Protein AF-A0A967W0A2-F1 (afdb_monomer_lite)

Sequence (127 aa):
MSFGRAFLVGLVNTLRVSVVGILIATILGTLVALARISNNWLMSKLALVYIEFHRNIPLLVLLFLWYFTAFQQFPKVEDALKLPGPIYLTQRGVYLTWLRFNENGIIFGIFLIIGVIAAITIFYFLR

Structure (mmCIF, N/CA/C/O backbone):
data_AF-A0A967W0A2-F1
#
_entry.id   AF-A0A967W0A2-F1
#
loop_
_atom_site.group_PDB
_atom_site.id
_atom_site.type_symbol
_atom_site.label_atom_id
_atom_site.label_alt_id
_atom_site.label_comp_id
_atom_site.label_asym_id
_atom_site.label_entity_id
_atom_site.label_seq_id
_atom_site.pdbx_PDB_ins_code
_atom_site.Cartn_x
_atom_site.Cartn_y
_atom_site.Cartn_z
_atom_site.occupancy
_atom_site.B_iso_or_equiv
_atom_site.auth_seq_id
_atom_site.auth_comp_id
_atom_site.auth_asym_id
_atom_site.auth_atom_id
_atom_site.pdbx_PDB_model_num
ATOM 1 N N . MET A 1 1 ? 25.314 -4.076 -14.816 1.00 60.22 1 MET A N 1
ATOM 2 C CA . MET A 1 1 ? 24.507 -3.105 -14.038 1.00 60.22 1 MET A CA 1
ATOM 3 C C . MET A 1 1 ? 25.387 -2.558 -12.923 1.00 60.22 1 MET A C 1
ATOM 5 O O . MET A 1 1 ? 26.001 -3.364 -12.246 1.00 60.22 1 MET A O 1
ATOM 9 N N . SER A 1 2 ? 25.515 -1.236 -12.760 1.00 86.62 2 SER A N 1
ATOM 10 C CA . SER A 1 2 ? 26.307 -0.662 -11.655 1.00 86.62 2 SER A CA 1
ATOM 11 C C . SER A 1 2 ? 25.546 -0.784 -10.329 1.00 86.62 2 SER A C 1
ATOM 13 O O . SER A 1 2 ? 24.340 -0.526 -10.299 1.00 86.62 2 SER A O 1
ATOM 15 N N . PHE A 1 3 ? 26.240 -1.144 -9.244 1.00 89.31 3 PHE A N 1
ATOM 16 C CA . PHE A 1 3 ? 25.6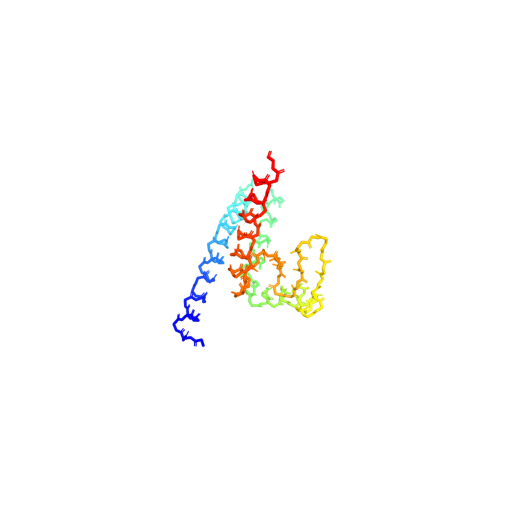71 -1.271 -7.894 1.00 89.31 3 PHE A CA 1
ATOM 17 C C . PHE A 1 3 ? 24.913 -0.009 -7.449 1.00 89.31 3 PHE A C 1
ATOM 19 O O . PHE A 1 3 ? 23.823 -0.111 -6.888 1.00 89.31 3 PHE A O 1
ATOM 26 N N . GLY A 1 4 ? 25.419 1.182 -7.791 1.00 92.56 4 GLY A N 1
ATOM 27 C CA . GLY A 1 4 ? 24.761 2.450 -7.453 1.00 92.56 4 GLY A CA 1
ATOM 28 C C . GLY A 1 4 ? 23.384 2.610 -8.104 1.00 92.56 4 GLY A C 1
ATOM 29 O O . GLY A 1 4 ? 22.447 3.102 -7.479 1.00 92.56 4 GLY A O 1
ATOM 30 N N . ARG A 1 5 ? 23.210 2.115 -9.338 1.00 90.50 5 ARG A N 1
ATOM 31 C CA . ARG A 1 5 ? 21.909 2.152 -10.021 1.00 90.50 5 ARG A CA 1
ATOM 32 C C . ARG A 1 5 ? 20.902 1.217 -9.349 1.00 90.50 5 ARG A C 1
ATOM 34 O O . ARG A 1 5 ? 19.746 1.597 -9.211 1.00 90.50 5 ARG A O 1
ATOM 41 N N . ALA A 1 6 ? 21.328 0.026 -8.922 1.00 91.38 6 ALA A N 1
ATOM 42 C CA . ALA A 1 6 ? 20.455 -0.927 -8.233 1.00 91.38 6 ALA A CA 1
ATOM 43 C C . ALA A 1 6 ? 19.954 -0.375 -6.887 1.00 91.38 6 ALA A C 1
ATOM 45 O O . ALA A 1 6 ? 18.759 -0.456 -6.603 1.00 91.38 6 ALA A O 1
ATOM 46 N N . PHE A 1 7 ? 20.838 0.262 -6.111 1.00 94.50 7 PHE A N 1
ATOM 47 C CA . PHE A 1 7 ? 20.468 0.932 -4.862 1.00 94.50 7 PHE A CA 1
ATOM 48 C C . PHE A 1 7 ? 19.437 2.048 -5.087 1.00 94.50 7 PHE A C 1
ATOM 50 O O . PHE A 1 7 ? 18.401 2.072 -4.426 1.00 94.50 7 PHE A O 1
ATOM 57 N N . LEU A 1 8 ? 19.674 2.928 -6.068 1.00 95.50 8 LEU A N 1
ATOM 58 C CA . LEU A 1 8 ? 18.744 4.015 -6.393 1.00 95.50 8 LEU A CA 1
ATOM 59 C C . LEU A 1 8 ? 17.371 3.501 -6.838 1.00 95.50 8 LEU A C 1
ATOM 61 O O . LEU A 1 8 ? 16.353 4.056 -6.431 1.00 95.50 8 LEU A O 1
ATOM 65 N N . VAL A 1 9 ? 17.320 2.430 -7.637 1.00 94.19 9 VAL A N 1
ATOM 66 C CA . VAL A 1 9 ? 16.042 1.818 -8.036 1.00 94.19 9 VAL A CA 1
ATOM 67 C C . VAL A 1 9 ? 15.290 1.270 -6.820 1.00 94.19 9 VAL A C 1
ATOM 69 O O . VAL A 1 9 ? 14.091 1.514 -6.694 1.00 94.19 9 VAL A O 1
ATOM 72 N N . GLY A 1 10 ? 15.979 0.574 -5.910 1.00 94.25 10 GLY A N 1
ATOM 73 C CA . GLY A 1 10 ? 15.376 0.078 -4.670 1.00 94.25 10 GLY A CA 1
ATOM 74 C C . GLY A 1 10 ? 14.826 1.210 -3.800 1.00 94.25 10 GLY A C 1
ATOM 75 O O . GLY A 1 10 ? 13.666 1.166 -3.395 1.00 94.25 10 GLY A O 1
ATOM 76 N N . LEU A 1 11 ? 15.622 2.263 -3.595 1.00 96.81 11 LEU A N 1
ATOM 77 C CA . LEU A 1 11 ? 15.234 3.438 -2.815 1.00 96.81 11 LEU A CA 1
ATOM 78 C C . LEU A 1 11 ? 13.979 4.115 -3.384 1.00 96.81 11 LEU A C 1
ATOM 80 O O . LEU A 1 11 ? 13.022 4.372 -2.653 1.00 96.81 11 LEU A O 1
ATOM 84 N N . VAL A 1 12 ? 13.962 4.371 -4.694 1.00 96.94 12 VAL A N 1
ATOM 85 C CA . VAL A 1 12 ? 12.824 5.014 -5.366 1.00 96.94 12 VAL A CA 1
ATOM 86 C C . VAL A 1 12 ? 11.568 4.148 -5.276 1.00 96.94 12 VAL A C 1
ATOM 88 O O . VAL A 1 12 ? 10.479 4.684 -5.072 1.00 96.94 12 VAL A O 1
ATOM 91 N N . ASN A 1 13 ? 11.691 2.825 -5.388 1.00 94.12 13 ASN A N 1
ATOM 92 C CA . ASN A 1 13 ? 10.545 1.929 -5.253 1.00 94.12 13 ASN A CA 1
ATOM 93 C C . ASN A 1 13 ? 9.966 1.946 -3.835 1.00 94.12 13 ASN A C 1
ATOM 95 O O . ASN A 1 13 ? 8.752 2.084 -3.695 1.00 94.12 13 ASN A O 1
ATOM 99 N N . THR A 1 14 ? 10.802 1.890 -2.795 1.00 95.81 14 THR A N 1
ATOM 100 C CA . THR A 1 14 ? 10.332 2.001 -1.406 1.00 95.81 14 THR A CA 1
ATOM 101 C C . THR A 1 14 ? 9.621 3.328 -1.178 1.00 95.81 14 THR A C 1
ATOM 103 O O . THR A 1 14 ? 8.505 3.332 -0.675 1.00 95.81 14 THR A O 1
ATOM 106 N N . LEU A 1 15 ? 10.201 4.447 -1.628 1.00 97.62 15 LEU A N 1
ATOM 107 C CA . LEU A 1 15 ? 9.572 5.765 -1.492 1.00 97.62 15 LEU A CA 1
ATOM 108 C C . LEU A 1 15 ? 8.213 5.835 -2.194 1.00 97.62 15 LEU A C 1
ATOM 110 O O . LEU A 1 15 ? 7.242 6.302 -1.603 1.00 97.62 15 LEU A O 1
ATOM 114 N N . ARG A 1 16 ? 8.121 5.334 -3.431 1.00 95.12 16 ARG A N 1
ATOM 115 C CA . ARG A 1 16 ? 6.854 5.293 -4.178 1.00 95.12 16 ARG A CA 1
ATOM 116 C C . ARG A 1 16 ? 5.786 4.502 -3.428 1.00 95.12 16 ARG A C 1
ATOM 118 O O . ARG A 1 16 ? 4.669 4.990 -3.276 1.00 95.12 16 ARG A O 1
ATOM 125 N N . VAL A 1 17 ? 6.130 3.307 -2.947 1.00 95.38 17 VAL A N 1
ATOM 126 C CA . VAL A 1 17 ? 5.191 2.443 -2.218 1.00 95.38 17 VAL A CA 1
ATOM 127 C C . VAL A 1 17 ? 4.806 3.065 -0.873 1.00 95.38 17 VAL A C 1
ATOM 129 O O . VAL A 1 17 ? 3.625 3.087 -0.536 1.00 95.38 17 VAL A O 1
ATOM 132 N N . SER A 1 18 ? 5.761 3.627 -0.127 1.00 97.44 18 SER A N 1
ATOM 133 C CA . SER A 1 18 ? 5.504 4.269 1.166 1.00 97.44 18 SER A CA 1
ATOM 134 C C . SER A 1 18 ? 4.590 5.484 1.047 1.00 97.44 18 SER A C 1
ATOM 136 O O . SER A 1 18 ? 3.684 5.616 1.861 1.00 97.44 18 SER A O 1
ATOM 138 N N . VAL A 1 19 ? 4.766 6.346 0.039 1.00 98.12 19 VAL A N 1
ATOM 139 C CA . VAL A 1 19 ? 3.896 7.522 -0.149 1.00 98.12 19 VAL A CA 1
ATOM 140 C C . VAL A 1 19 ? 2.445 7.095 -0.367 1.00 98.12 19 VAL A C 1
ATOM 142 O O . VAL A 1 19 ? 1.552 7.568 0.332 1.00 98.12 19 VAL A O 1
ATOM 145 N N . VAL A 1 20 ? 2.207 6.160 -1.290 1.00 96.75 20 VAL A N 1
ATOM 146 C CA . VAL A 1 20 ? 0.853 5.652 -1.562 1.00 96.75 20 VAL A CA 1
ATOM 147 C C . VAL A 1 20 ? 0.285 4.936 -0.333 1.00 96.75 20 VAL A C 1
ATOM 149 O O . VAL A 1 20 ? -0.868 5.162 0.035 1.00 96.75 20 VAL A O 1
ATOM 152 N N . GLY A 1 21 ? 1.104 4.123 0.339 1.00 97.38 21 GLY A N 1
ATOM 153 C CA . GLY A 1 21 ? 0.717 3.403 1.548 1.00 97.38 21 GLY A CA 1
ATOM 154 C C . GLY A 1 21 ? 0.317 4.330 2.695 1.00 97.38 21 GLY A C 1
ATOM 155 O O . GLY A 1 21 ? -0.715 4.097 3.316 1.00 97.38 21 GLY A O 1
ATOM 156 N N . ILE A 1 22 ? 1.076 5.403 2.943 1.00 97.75 22 ILE A N 1
ATOM 157 C CA . ILE A 1 22 ? 0.772 6.394 3.985 1.00 97.75 22 ILE A CA 1
ATOM 158 C C . ILE A 1 22 ? -0.557 7.084 3.686 1.00 97.75 22 ILE A C 1
ATOM 160 O O . ILE A 1 22 ? -1.407 7.138 4.566 1.00 97.75 22 ILE A O 1
ATOM 164 N N . LEU A 1 23 ? -0.777 7.550 2.452 1.00 98.31 23 LEU A N 1
ATOM 165 C CA . LEU A 1 23 ? -2.027 8.226 2.087 1.00 98.31 23 LEU A CA 1
ATOM 166 C C . LEU A 1 23 ? -3.251 7.333 2.333 1.00 98.31 23 LEU A C 1
ATOM 168 O O . LEU A 1 23 ? -4.212 7.757 2.976 1.00 98.31 23 LEU A O 1
ATOM 172 N N . ILE A 1 24 ? -3.197 6.079 1.877 1.00 97.75 24 ILE A N 1
ATOM 173 C CA . ILE A 1 24 ? -4.290 5.117 2.065 1.00 97.75 24 ILE A CA 1
ATOM 174 C C . ILE A 1 24 ? -4.468 4.780 3.552 1.00 97.75 24 ILE A C 1
ATOM 176 O O . ILE A 1 24 ? -5.595 4.781 4.051 1.00 97.75 24 ILE A O 1
ATOM 180 N N . ALA A 1 25 ? -3.374 4.532 4.278 1.00 96.69 25 ALA A N 1
ATOM 181 C CA . ALA A 1 25 ? -3.412 4.209 5.702 1.00 96.69 25 ALA A CA 1
ATOM 182 C C . ALA A 1 25 ? -3.968 5.365 6.542 1.00 96.69 25 ALA A C 1
ATOM 184 O O . ALA A 1 25 ? -4.735 5.122 7.470 1.00 96.69 25 ALA A O 1
ATOM 185 N N . THR A 1 26 ? -3.640 6.616 6.209 1.00 97.88 26 THR A N 1
ATOM 186 C CA . THR A 1 26 ? -4.184 7.796 6.888 1.00 97.88 26 THR A CA 1
ATOM 187 C C . THR A 1 26 ? -5.685 7.911 6.662 1.00 97.88 26 THR A C 1
ATOM 189 O O . THR A 1 26 ? -6.421 8.103 7.629 1.00 97.88 26 THR A O 1
ATOM 192 N N . ILE A 1 27 ? -6.162 7.748 5.425 1.00 98.12 27 ILE A N 1
ATOM 193 C CA . ILE A 1 27 ? -7.597 7.825 5.120 1.00 98.12 27 ILE A CA 1
ATOM 194 C C . ILE A 1 27 ? -8.353 6.710 5.853 1.00 98.12 27 ILE A C 1
ATOM 196 O O . ILE A 1 27 ? -9.276 6.992 6.618 1.00 98.12 27 ILE A O 1
ATOM 200 N N . LEU A 1 28 ? -7.934 5.452 5.684 1.00 97.25 28 LEU A N 1
ATOM 201 C CA . LEU A 1 28 ? -8.594 4.307 6.317 1.00 97.25 28 LEU A CA 1
ATOM 202 C C . LEU A 1 28 ? -8.502 4.361 7.844 1.00 97.25 28 LEU A C 1
ATOM 204 O O . LEU A 1 28 ? -9.501 4.157 8.528 1.00 97.25 28 LEU A O 1
ATOM 208 N N . GLY A 1 29 ? -7.327 4.681 8.385 1.00 96.50 29 GLY A N 1
ATOM 209 C CA . GLY A 1 29 ? -7.111 4.817 9.822 1.00 96.50 29 GLY A CA 1
ATOM 210 C C . GLY A 1 29 ? -7.991 5.904 10.434 1.00 96.50 29 GLY A C 1
ATOM 211 O O . GLY A 1 29 ? -8.588 5.683 11.486 1.00 96.50 29 GLY A O 1
ATOM 212 N N . THR A 1 30 ? -8.149 7.037 9.745 1.00 97.19 30 THR A N 1
ATOM 213 C CA . THR A 1 30 ? -9.038 8.121 10.187 1.00 97.19 30 THR A CA 1
ATOM 214 C C . THR A 1 30 ? -10.500 7.682 10.159 1.00 97.19 30 THR A C 1
ATOM 216 O O . THR A 1 30 ? -11.206 7.866 11.148 1.00 97.19 30 THR A O 1
ATOM 219 N N . LEU A 1 31 ? -10.959 7.039 9.079 1.00 97.25 31 LEU A N 1
ATOM 220 C CA . LEU A 1 31 ? -12.336 6.536 8.978 1.00 97.25 31 LEU A CA 1
ATOM 221 C C . LEU A 1 31 ? -12.663 5.524 10.084 1.00 97.25 31 LEU A C 1
ATOM 223 O O . LEU A 1 31 ? -13.709 5.621 10.727 1.00 97.25 31 LEU A O 1
ATOM 227 N N . VAL A 1 32 ? -11.754 4.586 10.350 1.00 97.12 32 VAL A N 1
ATOM 228 C CA . VAL A 1 32 ? -11.921 3.583 11.411 1.00 97.12 32 VAL A CA 1
ATOM 229 C C . VAL A 1 32 ? -11.874 4.228 12.801 1.00 97.12 32 VAL A C 1
ATOM 231 O O . VAL A 1 32 ? -12.654 3.855 13.679 1.00 97.12 32 VAL A O 1
ATOM 234 N N . ALA A 1 33 ? -11.009 5.223 13.014 1.00 95.88 33 ALA A N 1
ATOM 235 C CA . ALA A 1 33 ? -10.958 5.967 14.271 1.00 95.88 33 ALA A CA 1
ATOM 236 C C . ALA A 1 33 ? -12.274 6.715 14.544 1.00 95.88 33 ALA A C 1
ATOM 238 O O . ALA A 1 33 ? -12.804 6.636 15.653 1.00 95.88 33 ALA A O 1
ATOM 239 N N . LEU A 1 34 ? -12.841 7.371 13.527 1.00 96.50 34 LEU A N 1
ATOM 240 C CA . LEU A 1 34 ? -14.146 8.032 13.621 1.00 96.50 34 LEU A CA 1
ATOM 241 C C . LEU A 1 34 ? -15.270 7.025 13.902 1.00 96.50 34 LEU A C 1
ATOM 243 O O . LEU A 1 34 ? -16.099 7.255 14.784 1.00 96.50 34 LEU A O 1
ATOM 247 N N . ALA A 1 35 ? -15.264 5.877 13.219 1.00 96.44 35 ALA A N 1
ATOM 248 C CA . ALA A 1 35 ? -16.219 4.794 13.455 1.00 96.44 35 ALA A CA 1
ATOM 249 C C . ALA A 1 35 ? -16.181 4.289 14.910 1.00 96.44 35 ALA A C 1
ATOM 251 O O . ALA A 1 35 ? -17.234 4.046 15.504 1.00 96.44 35 ALA A O 1
ATOM 252 N N . ARG A 1 36 ? -14.990 4.207 15.520 1.00 95.56 36 ARG A N 1
ATOM 253 C CA . ARG A 1 36 ? -14.812 3.791 16.922 1.00 95.56 36 ARG A CA 1
ATOM 254 C C . ARG A 1 36 ? -15.410 4.774 17.931 1.00 95.56 36 ARG A C 1
ATOM 256 O O . ARG A 1 36 ? -15.923 4.330 18.955 1.00 95.56 36 ARG A O 1
ATOM 263 N N . ILE A 1 37 ? -15.344 6.076 17.650 1.00 96.25 37 ILE A N 1
ATOM 264 C CA . ILE A 1 37 ? -15.868 7.142 1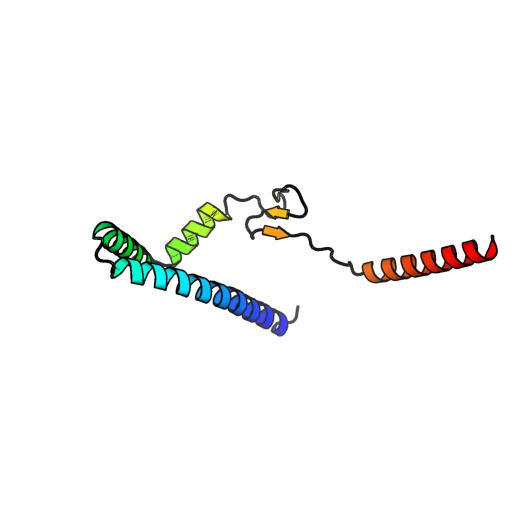8.525 1.00 96.25 37 ILE A CA 1
ATOM 265 C C . ILE A 1 37 ? -17.383 7.342 18.326 1.00 96.25 37 ILE A C 1
ATOM 267 O O . ILE A 1 37 ? -18.041 7.987 19.137 1.00 96.25 37 ILE A O 1
ATOM 271 N N . SER A 1 38 ? -17.964 6.778 17.264 1.00 93.81 38 SER A N 1
ATOM 272 C CA . SER A 1 38 ? -19.395 6.916 16.995 1.00 93.81 38 SER A CA 1
ATOM 273 C C . SER A 1 38 ? -20.264 6.309 18.109 1.00 93.81 38 SER A C 1
ATOM 275 O O . SER A 1 38 ? -19.969 5.243 18.643 1.00 93.81 38 SER A O 1
ATOM 277 N N . ASN A 1 39 ? -21.392 6.962 18.410 1.00 91.81 39 ASN A N 1
ATOM 278 C CA . ASN A 1 39 ? -22.381 6.473 19.384 1.00 91.81 39 ASN A CA 1
ATOM 279 C C . ASN A 1 39 ? -23.098 5.184 18.933 1.00 91.81 39 ASN A C 1
ATOM 281 O O . ASN A 1 39 ? -23.826 4.573 19.713 1.00 91.81 39 ASN A O 1
ATOM 285 N N . ASN A 1 40 ? -22.932 4.767 17.672 1.00 95.25 40 ASN A N 1
ATOM 286 C CA . ASN A 1 40 ? -23.522 3.535 17.172 1.00 95.25 40 ASN A CA 1
ATOM 287 C C . ASN A 1 40 ? -22.694 2.335 17.648 1.00 95.25 40 ASN A C 1
ATOM 289 O O . ASN A 1 40 ? -21.591 2.085 17.155 1.00 95.25 40 ASN A O 1
ATOM 293 N N . TRP A 1 41 ? -23.267 1.562 18.572 1.00 95.19 41 TRP A N 1
ATOM 294 C CA . TRP A 1 41 ? -22.630 0.385 19.159 1.00 95.19 41 TRP A CA 1
ATOM 295 C C . TRP A 1 41 ? -22.102 -0.606 18.113 1.00 95.19 41 TRP A C 1
ATOM 297 O O . TRP A 1 41 ? -20.984 -1.099 18.257 1.00 95.19 41 TRP A O 1
ATOM 307 N N . LEU A 1 42 ? -22.861 -0.873 17.042 1.00 95.25 42 LEU A N 1
ATOM 308 C CA . LEU A 1 42 ? -22.449 -1.839 16.021 1.00 95.25 42 LEU A CA 1
ATOM 309 C C . LEU A 1 42 ? -21.199 -1.354 15.282 1.00 95.25 42 LEU A C 1
ATOM 311 O O . LEU A 1 42 ? -20.240 -2.105 15.120 1.00 95.25 42 LEU A O 1
ATOM 315 N N . MET A 1 43 ? -21.195 -0.084 14.880 1.00 95.31 43 MET A N 1
ATOM 316 C CA . MET A 1 43 ? -20.092 0.513 14.130 1.00 95.31 43 MET A CA 1
ATOM 317 C C . MET A 1 43 ? -18.820 0.609 14.980 1.00 95.31 43 MET A C 1
ATOM 319 O O . MET A 1 43 ? -17.737 0.249 14.516 1.00 95.31 43 MET A O 1
ATOM 323 N N . SER A 1 44 ? -18.959 1.003 16.249 1.00 96.62 44 SER A N 1
ATOM 324 C CA . SER A 1 44 ? -17.841 1.048 17.194 1.00 96.62 44 SER A CA 1
ATOM 325 C C . SER A 1 44 ? -17.247 -0.345 17.442 1.00 96.62 44 SER A C 1
ATOM 327 O O . SER A 1 44 ? -16.024 -0.515 17.432 1.00 96.62 44 SER A O 1
ATOM 329 N N . LYS A 1 45 ? -18.097 -1.374 17.566 1.00 96.50 45 LYS A N 1
ATOM 330 C CA . LYS A 1 45 ? -17.653 -2.761 17.761 1.00 96.50 45 LYS A CA 1
ATOM 331 C C . LYS A 1 45 ? -16.971 -3.339 16.519 1.00 96.50 45 LYS A C 1
ATOM 333 O O . LYS A 1 45 ? -15.946 -4.002 16.654 1.00 96.50 45 LYS A O 1
ATOM 338 N N . LEU A 1 46 ? -17.483 -3.060 15.318 1.00 96.94 46 LEU A N 1
ATOM 339 C CA . LEU A 1 46 ? -16.832 -3.459 14.063 1.00 96.94 46 LEU A CA 1
ATOM 340 C C . LEU A 1 46 ? -15.458 -2.797 13.903 1.00 96.94 46 LEU A C 1
ATOM 342 O O . LEU A 1 46 ? -14.488 -3.474 13.560 1.00 96.94 46 LEU A O 1
ATOM 346 N N . ALA A 1 47 ? -15.351 -1.501 14.210 1.00 96.94 47 ALA A N 1
ATOM 347 C CA . ALA A 1 47 ? -14.075 -0.791 14.200 1.00 96.94 47 ALA A CA 1
ATOM 348 C C . ALA A 1 47 ? -13.084 -1.389 15.213 1.00 96.94 47 ALA A C 1
ATOM 350 O O . ALA A 1 47 ? -11.910 -1.563 14.894 1.00 96.94 47 ALA A O 1
ATOM 351 N N . LEU A 1 48 ? -13.552 -1.756 16.411 1.00 96.50 48 LEU A N 1
ATOM 352 C CA . LEU A 1 48 ? -12.740 -2.431 17.424 1.00 96.50 48 LEU A CA 1
ATOM 353 C C . LEU A 1 48 ? -12.203 -3.775 16.916 1.00 96.50 48 LEU A C 1
ATOM 355 O O . LEU A 1 48 ? -10.995 -3.990 16.985 1.00 96.50 48 LEU A O 1
ATOM 359 N N . VAL A 1 49 ? -13.059 -4.629 16.344 1.00 96.50 49 VAL A N 1
ATOM 360 C CA . VAL A 1 49 ? -12.640 -5.924 15.777 1.00 96.50 49 VAL A CA 1
ATOM 361 C C . VAL A 1 49 ? -11.606 -5.725 14.669 1.00 96.50 49 VAL A C 1
ATOM 363 O O . VAL A 1 49 ? -10.584 -6.408 14.654 1.00 96.50 49 VAL A O 1
ATOM 366 N N . TYR A 1 50 ? -11.822 -4.758 13.772 1.00 95.06 50 TYR A N 1
ATOM 367 C CA . TYR A 1 50 ? -10.857 -4.428 12.723 1.00 95.06 50 TYR A CA 1
ATOM 368 C C . TYR A 1 50 ? -9.495 -4.009 13.302 1.00 95.06 50 TYR A C 1
ATOM 370 O O . TYR A 1 50 ? -8.456 -4.482 12.835 1.00 95.06 50 TYR A O 1
ATOM 378 N N . ILE A 1 51 ? -9.486 -3.137 14.318 1.00 95.62 51 ILE A N 1
ATOM 379 C CA . ILE A 1 51 ? -8.254 -2.654 14.959 1.00 95.62 51 ILE A CA 1
ATOM 380 C C . ILE A 1 51 ? -7.527 -3.806 15.655 1.00 95.62 51 ILE A C 1
ATOM 382 O O . ILE A 1 51 ? -6.320 -3.964 15.476 1.00 95.62 51 ILE A O 1
ATOM 386 N N . GLU A 1 52 ? -8.239 -4.609 16.444 1.00 96.00 52 GLU A N 1
ATOM 387 C CA . GLU A 1 52 ? -7.655 -5.746 17.157 1.00 96.00 52 GLU A CA 1
ATOM 388 C C . GLU A 1 52 ? -7.097 -6.786 16.186 1.00 96.00 52 GLU A C 1
ATOM 390 O O . GLU A 1 52 ? -5.980 -7.257 16.381 1.00 96.00 52 GLU A O 1
ATOM 395 N N . PHE A 1 53 ? -7.805 -7.088 15.098 1.00 94.75 53 PHE A N 1
ATOM 396 C CA . PHE A 1 53 ? -7.322 -7.996 14.060 1.00 94.75 53 PHE A CA 1
ATOM 397 C C . PHE A 1 53 ? -5.970 -7.538 13.488 1.00 94.75 53 PHE A C 1
ATOM 399 O O . PHE A 1 53 ? -5.004 -8.300 13.493 1.00 94.75 53 PHE A O 1
ATOM 406 N N . HIS A 1 54 ? -5.865 -6.275 13.063 1.00 92.25 54 HIS A N 1
ATOM 407 C CA . HIS A 1 54 ? -4.635 -5.748 12.455 1.00 92.25 54 HIS A CA 1
ATOM 408 C C . HIS A 1 54 ? -3.477 -5.599 13.446 1.00 92.25 54 HIS A C 1
ATOM 410 O O . HIS A 1 54 ? -2.318 -5.649 13.039 1.00 92.25 54 HIS A O 1
ATOM 416 N N . ARG A 1 55 ? -3.766 -5.399 14.737 1.00 93.44 55 ARG A N 1
ATOM 417 C CA . ARG A 1 55 ? -2.735 -5.253 15.775 1.00 93.44 55 ARG A CA 1
ATOM 418 C C . ARG A 1 55 ? -2.231 -6.584 16.324 1.00 93.44 55 ARG A C 1
ATOM 420 O O . ARG A 1 55 ? -1.090 -6.635 16.773 1.00 93.44 55 ARG A O 1
ATOM 427 N N . ASN A 1 56 ? -3.064 -7.624 16.316 1.00 96.12 56 ASN A N 1
ATOM 428 C CA . ASN A 1 56 ? -2.727 -8.924 16.899 1.00 96.12 56 ASN A CA 1
ATOM 429 C C . ASN A 1 56 ? -2.170 -9.922 15.873 1.00 96.12 56 ASN A C 1
ATOM 431 O O . ASN A 1 56 ? -1.476 -10.861 16.259 1.00 96.12 56 ASN A O 1
ATOM 435 N N . ILE A 1 57 ? -2.449 -9.746 14.577 1.00 95.00 57 ILE A N 1
ATOM 436 C CA . ILE A 1 57 ? -1.947 -10.653 13.538 1.00 95.00 57 ILE A CA 1
ATOM 437 C C . ILE A 1 57 ? -0.541 -10.233 13.100 1.00 95.00 57 ILE A C 1
ATOM 439 O O . ILE A 1 57 ? -0.345 -9.083 12.701 1.00 95.00 57 ILE A O 1
ATOM 443 N N . PRO A 1 58 ? 0.447 -11.151 13.107 1.00 94.88 58 PRO A N 1
ATOM 444 C CA . PRO A 1 58 ? 1.780 -10.847 12.612 1.00 94.88 58 PRO A CA 1
ATOM 445 C C . PRO A 1 58 ? 1.735 -10.394 11.150 1.00 94.88 58 PRO A C 1
ATOM 447 O O . PRO A 1 58 ? 1.202 -11.098 10.289 1.00 94.88 58 PRO A O 1
ATOM 450 N N . LEU A 1 59 ? 2.370 -9.257 10.851 1.00 93.06 59 LEU A N 1
ATOM 451 C CA . LEU A 1 59 ? 2.423 -8.698 9.493 1.00 93.06 59 LEU A CA 1
ATOM 452 C C . LEU A 1 59 ? 2.942 -9.717 8.470 1.00 93.06 59 LEU A C 1
ATOM 454 O O . LEU A 1 59 ? 2.469 -9.774 7.341 1.00 93.06 59 LEU A O 1
ATOM 458 N N . LEU A 1 60 ? 3.890 -10.553 8.885 1.00 94.62 60 LEU A N 1
ATOM 459 C CA . LEU A 1 60 ? 4.484 -11.597 8.059 1.00 94.62 60 LEU A CA 1
ATOM 460 C C . LEU A 1 60 ? 3.461 -12.660 7.620 1.00 94.62 60 LEU A C 1
ATOM 462 O O . LEU A 1 60 ? 3.499 -13.092 6.471 1.00 94.62 60 LEU A O 1
ATOM 466 N N . VAL A 1 61 ? 2.501 -13.022 8.480 1.00 94.56 61 VAL A N 1
ATOM 467 C CA . VAL A 1 61 ? 1.403 -13.934 8.114 1.00 94.56 61 VAL A CA 1
ATOM 468 C C . VAL A 1 61 ? 0.508 -13.281 7.067 1.00 94.56 61 VAL A C 1
ATOM 470 O O . VAL A 1 61 ? 0.174 -13.913 6.069 1.00 94.56 61 VAL A O 1
ATOM 473 N N . LEU A 1 62 ? 0.165 -12.005 7.258 1.00 92.44 62 LEU A N 1
ATOM 474 C CA . LEU A 1 62 ? -0.658 -11.261 6.307 1.00 92.44 62 LEU A CA 1
ATOM 475 C C . LEU A 1 62 ? 0.039 -11.128 4.943 1.00 92.44 62 LEU A C 1
ATOM 477 O O . LEU A 1 62 ? -0.594 -11.334 3.910 1.00 92.44 62 LEU A O 1
ATOM 481 N N . LEU A 1 63 ? 1.345 -10.844 4.937 1.00 91.75 63 LEU A N 1
ATOM 482 C CA . LEU A 1 63 ? 2.161 -10.787 3.721 1.00 91.75 63 LEU A CA 1
ATOM 483 C C . LEU A 1 63 ? 2.172 -12.129 2.984 1.00 91.75 63 LEU A C 1
ATOM 485 O O . LEU A 1 63 ? 1.958 -12.155 1.772 1.00 91.75 63 LEU A O 1
ATOM 489 N N . PHE A 1 64 ? 2.380 -13.238 3.698 1.00 92.31 64 PHE A N 1
ATOM 490 C CA . PHE A 1 64 ? 2.346 -14.562 3.081 1.00 92.31 64 PHE A CA 1
ATOM 491 C C . PHE A 1 64 ? 0.963 -14.939 2.574 1.00 92.31 64 PHE A C 1
ATOM 493 O O . PHE A 1 64 ? 0.865 -15.496 1.483 1.00 92.31 64 PHE A O 1
ATOM 500 N N . LEU A 1 65 ? -0.094 -14.605 3.316 1.00 91.81 65 LEU A N 1
ATOM 501 C CA . LEU A 1 65 ? -1.461 -14.833 2.872 1.00 91.81 65 LEU A CA 1
ATOM 502 C C . LEU A 1 65 ? -1.682 -14.142 1.528 1.00 91.81 65 LEU A C 1
ATOM 504 O O . LEU A 1 65 ? -1.978 -14.827 0.559 1.00 91.81 65 LEU A O 1
ATOM 508 N N . TRP A 1 66 ? -1.433 -12.833 1.427 1.00 88.50 66 TRP A N 1
ATOM 509 C CA . TRP A 1 66 ? -1.591 -12.109 0.162 1.00 88.50 66 TRP A CA 1
ATOM 510 C C . TRP A 1 66 ? -0.718 -12.678 -0.960 1.00 88.50 66 TRP A C 1
ATOM 512 O O . TRP A 1 66 ? -1.196 -12.838 -2.083 1.00 88.50 66 TRP A O 1
ATOM 522 N N . TYR A 1 67 ? 0.540 -13.016 -0.671 1.00 88.25 67 TYR A N 1
ATOM 523 C CA . TYR A 1 67 ? 1.444 -13.593 -1.664 1.00 88.25 67 TYR A CA 1
ATOM 524 C C . TYR A 1 67 ? 0.922 -14.922 -2.229 1.00 88.25 67 TYR A C 1
ATOM 526 O O . TYR A 1 67 ? 0.807 -15.068 -3.446 1.00 88.25 67 TYR A O 1
ATOM 534 N N . PHE A 1 68 ? 0.561 -15.876 -1.371 1.00 88.50 68 PHE A N 1
ATOM 535 C CA . PHE A 1 68 ? 0.162 -17.214 -1.811 1.00 88.50 68 PHE A CA 1
ATOM 536 C C . PHE A 1 68 ? -1.285 -17.300 -2.296 1.00 88.50 68 PHE A C 1
ATOM 538 O O . PHE A 1 68 ? -1.562 -18.070 -3.213 1.00 88.50 68 PHE A O 1
ATOM 545 N N . THR A 1 69 ? -2.215 -16.545 -1.710 1.00 85.75 69 THR A N 1
ATOM 546 C CA . THR A 1 69 ? -3.632 -16.641 -2.087 1.00 85.75 69 THR A CA 1
ATOM 547 C C . THR A 1 69 ? -3.996 -15.689 -3.212 1.00 85.75 69 THR A C 1
ATOM 549 O O . THR A 1 69 ? -4.701 -16.102 -4.121 1.00 85.75 69 THR A O 1
ATOM 552 N N . ALA A 1 70 ? -3.507 -14.446 -3.201 1.00 82.69 70 ALA A N 1
ATOM 553 C CA . ALA A 1 70 ? -3.856 -13.483 -4.239 1.00 82.69 70 ALA A CA 1
ATOM 554 C C . ALA A 1 70 ? -2.871 -13.532 -5.408 1.00 82.69 70 ALA A C 1
ATOM 556 O O . ALA A 1 70 ? -3.287 -13.684 -6.551 1.00 82.69 70 ALA A O 1
ATOM 557 N N . PHE A 1 71 ? -1.564 -13.425 -5.147 1.00 80.38 71 PHE A N 1
ATOM 558 C CA . PHE A 1 71 ? -0.592 -13.254 -6.232 1.00 80.38 71 PHE A CA 1
ATOM 559 C C . PHE A 1 71 ? -0.206 -14.561 -6.921 1.00 80.38 71 PHE A C 1
ATOM 561 O O . PHE A 1 71 ? -0.116 -14.591 -8.146 1.00 80.38 71 PHE A O 1
ATOM 568 N N . GLN A 1 72 ? -0.016 -15.649 -6.174 1.00 81.81 72 GLN A N 1
ATOM 569 C CA . GLN A 1 72 ? 0.432 -16.923 -6.744 1.00 81.81 72 GLN A CA 1
ATOM 570 C C . GLN A 1 72 ? -0.625 -17.600 -7.632 1.00 81.81 72 GLN A C 1
ATOM 572 O O . GLN A 1 72 ? -0.259 -18.359 -8.529 1.00 81.81 72 GLN A O 1
ATOM 577 N N . GLN A 1 73 ? -1.913 -17.309 -7.419 1.00 81.75 73 GLN A N 1
ATOM 578 C CA . GLN A 1 73 ? -3.006 -17.820 -8.256 1.00 81.75 73 GLN A CA 1
ATOM 579 C C . GLN A 1 73 ? -2.999 -17.235 -9.674 1.00 81.75 73 GLN A C 1
ATOM 581 O O . GLN A 1 73 ? -3.562 -17.836 -10.588 1.00 81.75 73 GLN A O 1
ATOM 586 N N . PHE A 1 74 ? -2.356 -16.083 -9.880 1.00 80.50 74 PHE A N 1
ATOM 587 C CA . PHE A 1 74 ? -2.239 -15.494 -11.207 1.00 80.50 74 PHE A CA 1
ATOM 588 C C . PHE A 1 74 ? -1.233 -16.254 -12.079 1.00 80.50 74 PHE A C 1
ATOM 590 O O . PHE A 1 74 ? -0.299 -16.874 -11.560 1.00 80.50 74 PHE A O 1
ATOM 597 N N . PRO A 1 75 ? -1.390 -16.207 -13.415 1.00 79.38 75 PRO A N 1
ATOM 598 C CA . PRO A 1 75 ? -0.458 -16.869 -14.310 1.00 79.38 75 PRO A CA 1
ATOM 599 C C . PRO A 1 75 ? 0.933 -16.245 -14.216 1.00 79.38 75 PRO A C 1
ATOM 601 O O . PRO A 1 75 ? 1.107 -15.035 -13.996 1.00 79.38 75 PRO A O 1
ATOM 604 N N . LYS A 1 76 ? 1.943 -17.101 -14.392 1.00 77.94 76 LYS A N 1
ATOM 605 C CA . LYS A 1 76 ? 3.343 -16.685 -14.489 1.00 77.94 76 LYS A CA 1
ATOM 606 C C . LYS A 1 76 ? 3.507 -15.691 -15.639 1.00 77.94 76 LYS A C 1
ATOM 608 O O . LYS A 1 76 ? 2.703 -15.641 -16.560 1.00 77.94 76 LYS A O 1
ATOM 613 N N . VAL A 1 77 ? 4.581 -14.904 -15.588 1.00 74.56 77 VAL A N 1
ATOM 614 C CA . VAL A 1 77 ? 4.864 -13.849 -16.580 1.00 74.56 77 VAL A CA 1
ATOM 615 C C . VAL A 1 77 ? 4.901 -14.388 -18.019 1.00 74.56 77 VAL A C 1
ATOM 617 O O . VAL A 1 77 ? 4.560 -13.661 -18.944 1.00 74.56 77 VAL A O 1
ATOM 620 N N . GLU A 1 78 ? 5.277 -15.653 -18.196 1.00 74.94 78 GLU A N 1
ATOM 621 C CA . GLU A 1 78 ? 5.336 -16.337 -19.494 1.00 74.94 78 GLU A CA 1
ATOM 622 C C . GLU A 1 78 ? 3.939 -16.631 -20.073 1.00 74.94 78 GLU A C 1
ATOM 624 O O . GLU A 1 78 ? 3.720 -16.416 -21.262 1.00 74.94 78 GLU A O 1
ATOM 629 N N . ASP A 1 79 ? 2.972 -16.991 -19.222 1.00 77.31 79 ASP A N 1
ATOM 630 C CA . ASP A 1 79 ? 1.586 -17.325 -19.593 1.00 77.31 79 ASP A CA 1
ATOM 631 C C . ASP A 1 79 ? 0.608 -16.187 -19.255 1.00 77.31 79 ASP A C 1
ATOM 633 O O . ASP A 1 79 ? -0.549 -16.420 -18.896 1.00 77.31 79 ASP A O 1
ATOM 637 N N . ALA A 1 80 ? 1.085 -14.937 -19.300 1.00 74.81 80 ALA A N 1
ATOM 638 C CA . ALA A 1 80 ? 0.339 -13.770 -18.839 1.00 74.81 80 ALA A CA 1
ATOM 639 C C . ALA A 1 80 ? -1.087 -13.719 -19.416 1.00 74.81 80 ALA A C 1
ATOM 641 O O . ALA A 1 80 ? -1.283 -13.795 -20.635 1.00 74.81 80 ALA A O 1
ATOM 642 N N . LEU A 1 81 ? -2.084 -13.520 -18.544 1.00 75.12 81 LEU A N 1
ATOM 643 C CA . LEU A 1 81 ? -3.473 -13.392 -18.974 1.00 75.12 81 LEU A CA 1
ATOM 644 C C . LEU A 1 81 ? -3.610 -12.100 -19.784 1.00 75.12 81 LEU A C 1
ATOM 646 O O . LEU A 1 81 ? -3.434 -11.000 -19.250 1.00 75.12 81 LEU A O 1
ATOM 650 N N . LYS A 1 82 ? -3.911 -12.241 -21.077 1.00 81.31 82 LYS A N 1
ATOM 651 C CA . LYS A 1 82 ? -4.165 -11.115 -21.980 1.00 81.31 82 LYS A CA 1
ATOM 652 C C . LYS A 1 82 ? -5.594 -10.636 -21.752 1.00 81.31 82 LYS A C 1
ATOM 654 O O . LYS A 1 82 ? -6.543 -11.275 -22.200 1.00 81.31 82 LYS A O 1
ATOM 659 N N . LEU A 1 83 ? -5.744 -9.544 -21.014 1.00 79.69 83 LEU A N 1
ATOM 660 C CA . LEU A 1 83 ? -7.032 -8.878 -20.852 1.00 79.69 83 LEU A CA 1
ATOM 661 C C . LEU A 1 83 ? -7.342 -8.062 -22.120 1.00 79.69 83 LEU A C 1
ATOM 663 O O . LEU A 1 83 ? -6.422 -7.722 -22.867 1.00 79.69 83 LEU A O 1
ATOM 667 N N . PRO A 1 84 ? -8.616 -7.741 -22.403 1.00 79.38 84 PRO A N 1
ATOM 668 C CA . PRO A 1 84 ? -8.955 -6.878 -23.532 1.00 79.38 84 PRO A CA 1
ATOM 669 C C . PRO A 1 84 ? -8.220 -5.527 -23.429 1.00 79.38 84 PRO A C 1
ATOM 671 O O . PRO A 1 84 ? -8.362 -4.807 -22.441 1.00 79.38 84 PRO A O 1
ATOM 674 N N . GLY A 1 85 ? -7.424 -5.191 -24.452 1.00 79.25 85 GLY A N 1
ATOM 675 C CA . GLY A 1 85 ? -6.579 -3.989 -24.504 1.00 79.25 85 GLY A CA 1
ATOM 676 C C . GLY A 1 85 ? -5.075 -4.268 -24.303 1.00 79.25 85 GLY A C 1
ATOM 677 O O . GLY A 1 85 ? -4.636 -5.410 -24.404 1.00 79.25 85 GLY A O 1
ATOM 678 N N . PRO A 1 86 ? -4.247 -3.238 -24.030 1.00 80.25 86 PRO A N 1
ATOM 679 C CA . PRO A 1 86 ? -2.797 -3.372 -23.817 1.00 80.25 86 PRO A CA 1
ATOM 680 C C . PRO A 1 86 ? -2.436 -3.848 -22.393 1.00 80.25 86 PRO A C 1
ATOM 682 O O . PRO A 1 86 ? -1.407 -3.449 -21.841 1.00 80.25 86 PRO A O 1
ATOM 685 N N . ILE A 1 87 ? -3.310 -4.636 -21.759 1.00 83.44 87 ILE A N 1
ATOM 686 C CA . ILE A 1 87 ? -3.253 -4.964 -20.330 1.00 83.44 87 ILE A CA 1
ATOM 687 C C . ILE A 1 87 ? -2.929 -6.448 -20.159 1.00 83.44 87 ILE A C 1
ATOM 689 O O . ILE A 1 87 ? -3.650 -7.321 -20.640 1.00 83.44 87 ILE A O 1
ATOM 693 N N . TYR A 1 88 ? -1.859 -6.727 -19.421 1.00 83.81 88 TYR A N 1
ATOM 694 C CA . TYR A 1 88 ? -1.395 -8.076 -19.117 1.00 83.81 88 TYR A CA 1
ATOM 695 C C . TYR A 1 88 ? -1.387 -8.274 -17.610 1.00 83.81 88 TYR A C 1
ATOM 697 O O . TYR A 1 88 ? -0.815 -7.463 -16.878 1.00 83.81 88 TYR A O 1
ATOM 705 N N . LEU A 1 89 ? -2.009 -9.351 -17.140 1.00 83.69 89 LEU A N 1
ATOM 706 C CA . LEU A 1 89 ? -2.096 -9.646 -15.717 1.00 83.69 89 LEU A CA 1
ATOM 707 C C . LEU A 1 89 ? -1.218 -10.849 -15.369 1.00 83.69 89 LEU A C 1
ATOM 709 O O . LEU A 1 89 ? -1.287 -11.896 -16.014 1.00 83.69 89 LEU A O 1
ATOM 713 N N . THR A 1 90 ? -0.361 -10.672 -14.364 1.00 85.81 90 THR A N 1
ATOM 714 C CA . THR A 1 90 ? 0.643 -11.661 -13.952 1.00 85.81 90 THR A CA 1
ATOM 715 C C . THR A 1 90 ? 0.787 -11.701 -12.431 1.00 85.81 90 THR A C 1
ATOM 717 O O . THR A 1 90 ? 0.348 -10.790 -11.730 1.00 85.81 90 THR A O 1
ATOM 720 N N . GLN A 1 91 ? 1.526 -12.688 -11.922 1.00 84.25 91 GLN A N 1
ATOM 721 C CA . GLN A 1 91 ? 1.922 -12.770 -10.505 1.00 84.25 91 GLN A CA 1
ATOM 722 C C . GLN A 1 91 ? 2.700 -11.545 -9.990 1.00 84.25 91 GLN A C 1
ATOM 724 O O . GLN A 1 91 ? 2.728 -11.288 -8.790 1.00 84.25 91 GLN A O 1
ATOM 729 N N . ARG A 1 92 ? 3.348 -10.779 -10.880 1.00 79.25 92 ARG A N 1
ATOM 730 C CA . ARG A 1 92 ? 4.088 -9.553 -10.524 1.00 79.25 92 ARG A CA 1
ATOM 731 C C . ARG A 1 92 ? 3.213 -8.295 -10.564 1.00 79.25 92 ARG A C 1
ATOM 733 O O . ARG A 1 92 ? 3.721 -7.196 -10.350 1.00 79.25 92 ARG A O 1
ATOM 740 N N . GLY A 1 93 ? 1.919 -8.454 -10.839 1.00 78.62 93 GLY A N 1
ATOM 741 C CA . GLY A 1 93 ? 0.946 -7.380 -10.966 1.00 78.62 93 GLY A CA 1
ATOM 742 C C . GLY A 1 93 ? 0.462 -7.180 -12.402 1.00 78.62 93 GLY A C 1
ATOM 743 O O . GLY A 1 93 ? 0.565 -8.066 -13.257 1.00 78.62 93 GLY A O 1
ATOM 744 N N . VAL A 1 94 ? -0.092 -5.993 -12.643 1.00 83.19 94 VAL A N 1
ATOM 745 C CA . VAL A 1 94 ? -0.661 -5.584 -13.929 1.00 83.19 94 VAL A CA 1
ATOM 746 C C . VAL A 1 94 ? 0.381 -4.808 -14.723 1.00 83.19 94 VAL A C 1
ATOM 748 O O . VAL A 1 94 ? 0.877 -3.775 -14.276 1.00 83.19 94 VAL A O 1
ATOM 751 N N . TYR A 1 95 ? 0.686 -5.291 -15.920 1.00 79.94 95 TYR A N 1
ATOM 752 C CA . TYR A 1 95 ? 1.544 -4.609 -16.873 1.00 79.94 95 TYR A CA 1
ATOM 753 C C . TYR A 1 95 ? 0.686 -3.944 -17.943 1.00 79.94 95 TYR A C 1
ATOM 755 O O . TYR A 1 95 ? -0.092 -4.602 -18.632 1.00 79.94 95 TYR A O 1
ATOM 763 N N . LEU A 1 96 ? 0.865 -2.634 -18.104 1.00 81.56 96 LEU A N 1
ATOM 764 C CA . LEU A 1 96 ? 0.429 -1.929 -19.302 1.00 81.56 96 LEU A CA 1
ATOM 765 C C . LEU A 1 96 ? 1.578 -1.940 -20.308 1.00 81.56 96 LEU A C 1
ATOM 767 O O . LEU A 1 96 ? 2.679 -1.473 -19.999 1.00 81.56 96 LEU A O 1
ATOM 771 N N . THR A 1 97 ? 1.331 -2.422 -21.523 1.00 73.69 97 THR A N 1
ATOM 772 C CA . THR A 1 97 ? 2.281 -2.230 -22.621 1.00 73.69 97 THR A CA 1
ATOM 773 C C . THR A 1 97 ? 2.192 -0.790 -23.101 1.00 73.69 97 THR A C 1
ATOM 775 O O . THR A 1 97 ? 1.370 -0.452 -23.951 1.00 73.69 97 THR A O 1
ATOM 778 N N . TRP A 1 98 ? 3.026 0.074 -22.528 1.00 67.25 98 TRP A N 1
ATOM 779 C CA . TRP A 1 98 ? 3.248 1.408 -23.070 1.00 67.25 98 TRP A CA 1
ATOM 780 C C . TRP A 1 98 ? 4.025 1.311 -24.384 1.00 67.25 98 TRP A C 1
ATOM 782 O O . TRP A 1 98 ? 4.869 0.424 -24.544 1.00 67.25 98 TRP A O 1
ATOM 792 N N . LEU A 1 99 ? 3.758 2.232 -25.311 1.00 64.62 99 LEU A N 1
ATOM 793 C CA . LEU A 1 99 ? 4.494 2.329 -26.565 1.00 64.62 99 LEU A CA 1
ATOM 794 C C . LEU A 1 99 ? 5.975 2.591 -26.242 1.00 64.62 99 LEU A C 1
ATOM 796 O O . LEU A 1 99 ? 6.371 3.699 -25.877 1.00 64.62 99 LEU A O 1
ATOM 800 N N . ARG A 1 100 ? 6.799 1.544 -26.308 1.00 67.69 100 ARG A N 1
ATOM 801 C CA . ARG A 1 100 ? 8.233 1.637 -26.047 1.00 67.69 100 ARG A CA 1
ATOM 802 C C . ARG A 1 100 ? 8.944 1.773 -27.381 1.00 67.69 100 ARG A C 1
ATOM 804 O O . ARG A 1 100 ? 8.976 0.826 -28.163 1.00 67.69 100 ARG A O 1
ATOM 811 N 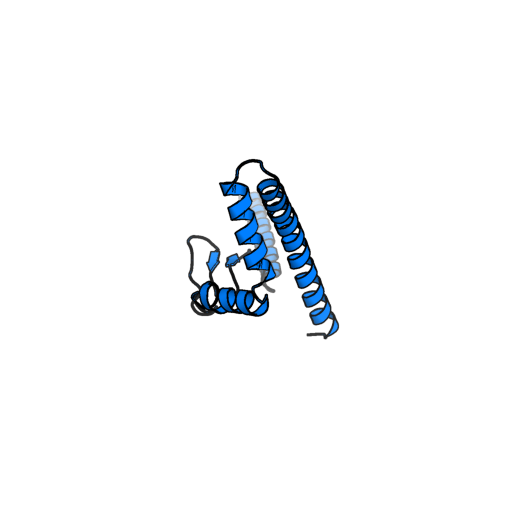N . PHE A 1 101 ? 9.549 2.932 -27.621 1.00 62.19 101 PHE A N 1
ATOM 812 C CA . PHE A 1 101 ? 10.504 3.067 -28.712 1.00 62.19 101 PHE A CA 1
ATOM 813 C C . PHE A 1 101 ? 11.679 2.131 -28.424 1.00 62.19 101 PHE A C 1
ATOM 815 O O . PHE A 1 101 ? 12.352 2.246 -27.399 1.00 62.19 101 PHE A O 1
ATOM 822 N N . ASN A 1 102 ? 11.857 1.141 -29.295 1.00 70.75 102 ASN A N 1
ATOM 823 C CA . ASN A 1 102 ? 13.026 0.272 -29.276 1.00 70.75 102 ASN A CA 1
ATOM 824 C C . ASN A 1 102 ? 14.280 1.103 -29.625 1.00 70.75 102 ASN A C 1
ATOM 826 O O . ASN A 1 102 ? 14.164 2.251 -30.051 1.00 70.75 102 ASN A O 1
ATOM 830 N N . GLU A 1 103 ? 15.471 0.528 -29.511 1.00 71.81 103 GLU A N 1
ATOM 831 C CA . GLU A 1 103 ? 16.735 1.136 -29.951 1.00 71.81 103 GLU A CA 1
ATOM 832 C C . GLU A 1 103 ? 16.655 1.596 -31.424 1.00 71.81 103 GLU A C 1
ATOM 834 O O . GLU A 1 103 ? 17.159 2.657 -31.78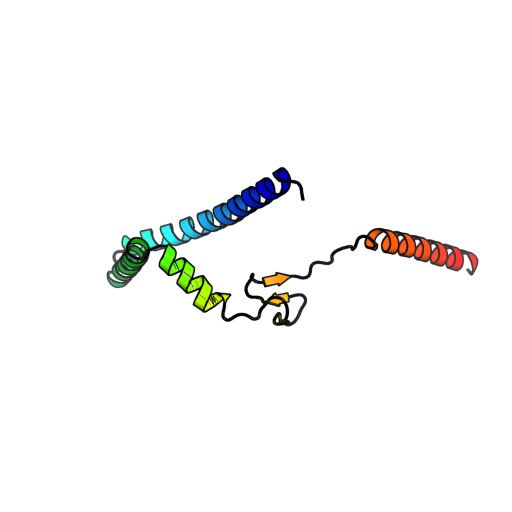1 1.00 71.81 103 GLU A O 1
ATOM 839 N N . ASN A 1 104 ? 15.869 0.891 -32.248 1.00 71.94 104 ASN A N 1
ATOM 840 C CA . ASN A 1 104 ? 15.582 1.249 -33.644 1.00 71.94 104 ASN A CA 1
ATOM 841 C C . ASN A 1 104 ? 14.394 2.214 -33.830 1.00 71.94 104 ASN A C 1
ATOM 843 O O . ASN A 1 104 ? 14.090 2.613 -34.953 1.00 71.94 104 ASN A O 1
ATOM 847 N N . GLY A 1 105 ? 13.690 2.589 -32.761 1.00 77.38 105 GLY A N 1
ATOM 848 C CA . GLY A 1 105 ? 12.519 3.469 -32.827 1.00 77.38 105 GLY A CA 1
ATOM 849 C C . GLY A 1 105 ? 12.866 4.878 -33.310 1.00 77.38 105 GLY A C 1
ATOM 850 O O . GLY A 1 105 ? 12.080 5.497 -34.021 1.00 77.38 105 GLY A O 1
ATOM 851 N N . ILE A 1 106 ? 14.077 5.346 -32.994 1.00 77.62 106 ILE A N 1
ATOM 852 C CA . ILE A 1 106 ? 14.613 6.622 -33.486 1.00 77.62 106 ILE A CA 1
ATOM 853 C C . ILE A 1 106 ? 14.885 6.538 -34.995 1.00 77.62 106 ILE A C 1
ATOM 855 O O . ILE A 1 106 ? 14.513 7.441 -35.740 1.00 77.62 106 ILE A O 1
ATOM 859 N N . ILE A 1 107 ? 15.461 5.421 -35.454 1.00 81.69 107 ILE A N 1
ATOM 860 C CA . ILE A 1 107 ? 15.752 5.168 -36.873 1.00 81.69 107 ILE A CA 1
ATOM 861 C C . ILE A 1 107 ? 14.449 5.146 -37.682 1.00 81.69 107 ILE A C 1
ATOM 863 O O . ILE A 1 107 ? 14.343 5.824 -38.701 1.00 81.69 107 ILE A O 1
ATOM 867 N N . PHE A 1 108 ? 13.426 4.440 -37.193 1.00 81.06 108 PHE A N 1
ATOM 868 C CA . PHE A 1 108 ? 12.100 4.420 -37.813 1.00 81.06 108 PHE A CA 1
ATOM 869 C C . PHE A 1 108 ? 11.480 5.824 -37.920 1.00 81.06 108 PHE A C 1
ATOM 871 O O . PHE A 1 108 ? 10.948 6.180 -38.970 1.00 81.06 108 PHE A O 1
ATOM 878 N N . GLY A 1 109 ? 11.601 6.647 -36.870 1.00 83.00 109 GLY A N 1
ATOM 879 C CA . GLY A 1 109 ? 11.117 8.030 -36.885 1.00 83.00 109 GLY A CA 1
ATOM 880 C C . GLY A 1 109 ? 11.789 8.893 -37.958 1.00 83.00 109 GLY A C 1
ATOM 881 O O . GLY A 1 109 ? 11.110 9.648 -38.652 1.00 83.00 109 GLY A O 1
ATOM 882 N N . ILE A 1 110 ? 13.103 8.736 -38.148 1.00 85.88 110 ILE A N 1
ATOM 883 C CA . ILE A 1 110 ? 13.862 9.454 -39.183 1.00 85.88 110 ILE A CA 1
ATOM 884 C C . ILE A 1 110 ? 13.396 9.049 -40.589 1.00 85.88 110 ILE A C 1
ATOM 886 O O . ILE A 1 110 ? 13.127 9.920 -41.417 1.00 85.88 110 ILE A O 1
ATOM 890 N N . PHE A 1 111 ? 13.241 7.748 -40.859 1.00 87.88 111 PHE A N 1
ATOM 891 C CA . PHE A 1 111 ? 12.758 7.270 -42.162 1.00 87.88 111 PHE A CA 1
ATOM 892 C C . PHE A 1 111 ? 11.348 7.766 -42.490 1.00 87.88 111 PHE A C 1
ATOM 894 O O . PHE A 1 111 ? 11.073 8.113 -43.638 1.00 87.88 111 PHE A O 1
ATOM 901 N N . LEU A 1 112 ? 10.470 7.842 -41.489 1.00 88.88 112 LEU A N 1
ATOM 902 C CA . LEU A 1 112 ? 9.108 8.343 -41.661 1.00 88.88 112 LEU A CA 1
ATOM 903 C C . LEU A 1 112 ? 9.123 9.825 -42.073 1.00 88.88 112 LEU A C 1
ATOM 905 O O . LEU A 1 112 ? 8.461 10.200 -43.039 1.00 88.88 112 LEU A O 1
ATOM 909 N N . ILE A 1 113 ? 9.942 10.652 -41.415 1.00 91.88 113 ILE A N 1
ATOM 910 C CA . ILE A 1 113 ? 1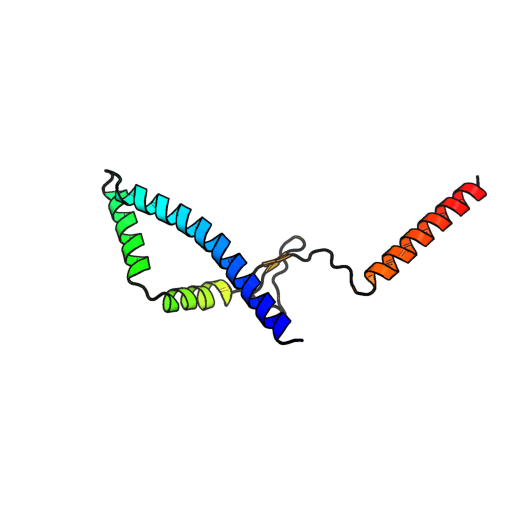0.094 12.075 -41.761 1.00 91.88 113 ILE A CA 1
ATOM 911 C C . ILE A 1 113 ? 10.636 12.240 -43.186 1.00 91.88 113 ILE A C 1
ATOM 913 O O . ILE A 1 113 ? 10.086 13.020 -43.961 1.00 91.88 113 ILE A O 1
ATOM 917 N N . ILE A 1 114 ? 11.671 11.480 -43.558 1.00 93.44 114 ILE A N 1
ATOM 918 C CA . ILE A 1 114 ? 12.247 11.525 -44.911 1.00 93.44 114 ILE A CA 1
ATOM 919 C C . ILE A 1 114 ? 11.203 11.121 -45.960 1.00 93.44 114 ILE A C 1
ATOM 921 O O . ILE A 1 114 ? 11.066 11.799 -46.977 1.00 93.44 114 ILE A O 1
ATOM 925 N N . GLY A 1 115 ? 10.439 10.057 -45.704 1.00 90.44 115 GLY A N 1
ATOM 926 C CA . GLY A 1 115 ? 9.376 9.601 -46.599 1.00 90.44 115 GLY A CA 1
ATOM 927 C C . GLY A 1 115 ? 8.275 10.644 -46.793 1.00 90.44 115 GLY A C 1
ATOM 928 O O . GLY A 1 115 ? 7.837 10.867 -47.919 1.00 90.44 115 GLY A O 1
ATOM 929 N N . VAL A 1 116 ? 7.870 11.333 -45.722 1.00 93.88 116 VAL A N 1
ATOM 930 C CA . VAL A 1 116 ? 6.876 12.417 -45.791 1.00 93.88 116 VAL A CA 1
ATOM 931 C C . VAL A 1 116 ? 7.411 13.606 -46.587 1.00 93.88 116 VAL A C 1
ATOM 933 O O . VAL A 1 116 ? 6.702 14.120 -47.447 1.00 93.88 116 VAL A O 1
ATOM 936 N N . ILE A 1 117 ? 8.663 14.015 -46.363 1.00 93.56 117 ILE A N 1
ATOM 937 C CA . ILE A 1 117 ? 9.289 15.107 -47.124 1.00 93.56 117 ILE A CA 1
ATOM 938 C C . ILE A 1 117 ? 9.366 14.745 -48.609 1.00 93.56 117 ILE A C 1
ATOM 940 O O . ILE A 1 117 ? 8.937 15.533 -49.446 1.00 93.56 117 ILE A O 1
ATOM 944 N N . ALA A 1 118 ? 9.836 13.540 -48.940 1.00 90.94 118 ALA A N 1
ATOM 945 C CA . ALA A 1 118 ? 9.917 13.074 -50.321 1.00 90.94 118 ALA A CA 1
ATOM 946 C C . ALA A 1 118 ? 8.535 13.027 -50.990 1.00 90.94 118 ALA A C 1
ATOM 948 O O . ALA A 1 118 ? 8.385 13.493 -52.118 1.00 90.94 118 ALA A O 1
ATOM 949 N N . ALA A 1 119 ? 7.513 12.531 -50.288 1.00 89.00 119 ALA A N 1
ATOM 950 C CA . ALA A 1 119 ? 6.141 12.512 -50.787 1.00 89.00 119 ALA A CA 1
ATOM 951 C C . ALA A 1 119 ? 5.600 13.929 -51.045 1.00 89.00 119 ALA A C 1
ATOM 953 O O . ALA A 1 119 ? 4.987 14.162 -52.085 1.00 89.00 119 ALA A O 1
ATOM 954 N N . ILE A 1 120 ? 5.867 14.884 -50.146 1.00 91.88 120 ILE A N 1
ATOM 955 C CA . ILE A 1 120 ? 5.473 16.291 -50.311 1.00 91.88 120 ILE A CA 1
ATOM 956 C C . ILE A 1 120 ? 6.201 16.925 -51.502 1.00 91.88 120 ILE A C 1
ATOM 958 O O . ILE A 1 120 ? 5.566 17.594 -52.316 1.00 91.88 120 ILE A O 1
ATOM 962 N N . THR A 1 121 ? 7.508 16.697 -51.645 1.00 88.94 121 THR A N 1
ATOM 963 C CA . THR A 1 121 ? 8.300 17.211 -52.773 1.00 88.94 121 THR A CA 1
ATOM 964 C C . THR A 1 121 ? 7.805 16.658 -54.106 1.00 88.94 121 THR A C 1
ATOM 966 O O . THR A 1 121 ? 7.621 17.420 -55.050 1.00 88.94 121 THR A O 1
ATOM 969 N N . ILE A 1 122 ? 7.540 15.352 -54.178 1.00 90.50 122 ILE A N 1
ATOM 970 C CA . ILE A 1 122 ? 7.005 14.698 -55.378 1.00 90.50 122 ILE A CA 1
ATOM 971 C C . ILE A 1 122 ? 5.608 15.240 -55.701 1.00 90.50 122 ILE A C 1
ATOM 973 O O . ILE A 1 122 ? 5.338 15.569 -56.851 1.00 90.50 122 ILE A O 1
ATOM 977 N N . PHE A 1 123 ? 4.738 15.395 -54.700 1.00 88.75 123 PHE A N 1
ATOM 978 C CA . PHE A 1 123 ? 3.399 15.957 -54.887 1.00 88.75 123 PHE A CA 1
ATOM 979 C C . PHE A 1 123 ? 3.433 17.402 -55.404 1.00 88.75 123 PHE A C 1
ATOM 981 O O . PHE A 1 123 ? 2.625 17.762 -56.254 1.00 88.75 123 PHE A O 1
ATOM 988 N N . TYR A 1 124 ? 4.374 18.215 -54.922 1.00 87.69 124 TYR A N 1
ATOM 989 C CA . TYR A 1 124 ? 4.550 19.592 -55.385 1.00 87.69 124 TYR A CA 1
ATOM 990 C C . TYR A 1 124 ? 5.155 19.670 -56.795 1.00 87.69 124 TYR A C 1
ATOM 992 O O . TYR A 1 124 ? 4.912 20.632 -57.506 1.00 87.69 124 TYR A O 1
ATOM 1000 N N . PHE A 1 125 ? 5.943 18.671 -57.199 1.00 86.06 125 PHE A N 1
ATOM 1001 C CA . PHE A 1 125 ? 6.573 18.610 -58.521 1.00 86.06 125 PHE A CA 1
ATOM 1002 C 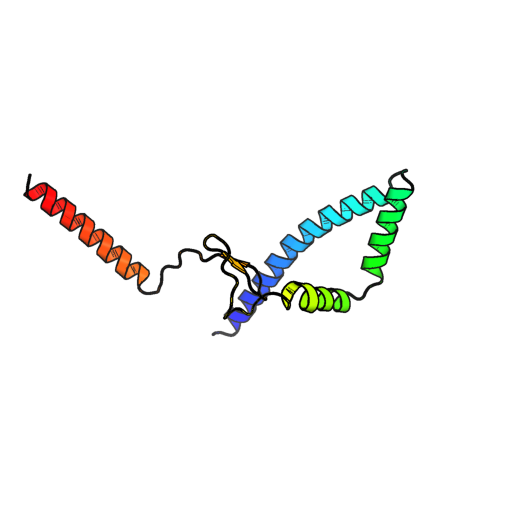C . PHE A 1 125 ? 5.654 18.023 -59.609 1.00 86.06 125 PHE A C 1
ATOM 1004 O O . PHE A 1 125 ? 5.816 18.337 -60.783 1.00 86.06 125 PHE A O 1
ATOM 1011 N N . LEU A 1 126 ? 4.703 17.158 -59.234 1.00 78.38 126 LEU A N 1
ATOM 1012 C CA . LEU A 1 126 ? 3.700 16.567 -60.137 1.00 78.38 126 LEU A CA 1
ATOM 1013 C C . LEU A 1 126 ? 2.420 17.409 -60.297 1.00 78.38 126 LEU A C 1
ATOM 1015 O O . LEU A 1 126 ? 1.519 16.992 -61.028 1.00 78.38 126 LEU A O 1
ATOM 1019 N N . ARG A 1 127 ? 2.324 18.557 -59.622 1.00 56.03 127 ARG A N 1
ATOM 1020 C CA . ARG A 1 127 ? 1.230 19.524 -59.749 1.00 56.03 127 ARG A CA 1
ATOM 1021 C C . ARG A 1 127 ? 1.714 20.801 -60.417 1.00 56.03 127 ARG A C 1
ATOM 1023 O O . ARG A 1 127 ? 0.900 21.374 -61.172 1.00 56.03 127 ARG A O 1
#

Secondary structure (DSSP, 8-state):
--HHHHHHHHHHHHHHHHHHHHHHHHHHHHHHHHHHHSS-HHHHHHHHHHHHHHHHS-HHHHHHHIIIIIITTSPPGGG-EE-SSSEEEETTEEEE------TTHHHHHHHHHHHHHHHHHHHHH--

Foldseek 3Di:
DDPVVVVVVVVVVVVVCVVVVVVVCVVVVVVLVVQLPDPDPVSVVVSVVVVCVVVVDPVVVVVVCCLVPPLVPAAAPVPWDDDPAQWTQHSVGIDRPDPDQDVCNVVVVVVVVVVVVVVVVVVVVVD

pLDDT: mean 88.14, std 9.31, range [56.03, 98.31]

Radius of gyration: 26.11 Å; chains: 1; bounding box: 50×37×80 Å